Protein AF-A0A624UGA8-F1 (afdb_monomer)

Foldseek 3Di:
DDDDDDDDDDDPPPVPDPPDFDFDPDDDDDDPDPPDQQLFFQEAAPPGRNDHPVCVVVVPLLPDFDPDDDPVCPPPDPVLRVVLRVQVSVQSVCRRNCVVVLVQFWDWTWGPPPPPDGPPIDIDTPDDDDPSRDNHHNGDYDDDDD

Secondary structure (DSSP, 8-state):
---------------PPPPPP-B-------SS-----TTS-SEE-SS-TTSBHHHHHHS-GGG----S--HHHHTS-HHHHHHHHHHHHHHHHTTT--HHHHHHHEEEE-BS--TT----SEEEESS---TT-------EE-----

Structure (mmCIF, N/CA/C/O backbone):
data_AF-A0A624UGA8-F1
#
_entry.id   AF-A0A624UGA8-F1
#
loop_
_atom_site.group_PDB
_atom_site.id
_atom_site.type_symbol
_atom_site.label_atom_id
_atom_site.label_alt_id
_atom_site.label_comp_id
_atom_site.label_asym_id
_atom_site.label_entity_id
_atom_site.label_seq_id
_atom_site.pdbx_PDB_ins_code
_atom_site.Cartn_x
_atom_site.Cartn_y
_atom_site.Cartn_z
_atom_site.occupancy
_atom_site.B_iso_or_equiv
_atom_site.auth_seq_id
_atom_site.auth_comp_id
_atom_site.auth_asym_id
_atom_site.auth_atom_id
_atom_site.pdbx_PDB_model_num
ATOM 1 N N . MET A 1 1 ? 0.143 64.133 20.186 1.00 36.22 1 MET A N 1
ATOM 2 C CA . MET A 1 1 ? 1.197 64.085 19.147 1.00 36.22 1 MET A CA 1
ATOM 3 C C . MET A 1 1 ? 2.533 63.954 19.857 1.00 36.22 1 MET A C 1
ATOM 5 O O . MET A 1 1 ? 2.708 64.745 20.779 1.00 36.22 1 MET A O 1
ATOM 9 N N . PRO A 1 2 ? 3.470 63.070 19.461 1.00 42.94 2 PRO A N 1
ATOM 10 C CA . PRO A 1 2 ? 3.439 61.929 18.516 1.00 42.94 2 PRO A CA 1
ATOM 11 C C . PRO A 1 2 ? 3.823 60.604 19.265 1.00 42.94 2 PRO A C 1
ATOM 13 O O . PRO A 1 2 ? 3.895 60.641 20.485 1.00 42.94 2 PRO A O 1
ATOM 16 N N . VAL A 1 3 ? 4.014 59.388 18.733 1.00 37.44 3 VAL A N 1
ATOM 17 C CA . VAL A 1 3 ? 4.214 58.812 17.391 1.00 37.44 3 VAL A CA 1
ATOM 18 C C . VAL A 1 3 ? 3.601 57.394 17.394 1.00 37.44 3 VAL A C 1
ATOM 20 O O . VAL A 1 3 ? 3.650 56.701 18.410 1.00 37.44 3 VAL A O 1
ATOM 23 N N . SER A 1 4 ? 3.036 56.984 16.261 1.00 44.50 4 SER A N 1
ATOM 24 C CA . SER A 1 4 ? 2.577 55.630 15.940 1.00 44.50 4 SER A CA 1
ATOM 25 C C . SER A 1 4 ? 3.747 54.680 15.674 1.00 44.50 4 SER A C 1
ATOM 27 O O . SER A 1 4 ? 4.668 55.093 14.983 1.00 44.50 4 SER A O 1
ATOM 29 N N . GLU A 1 5 ? 3.646 53.406 16.068 1.00 35.94 5 GLU A N 1
ATOM 30 C CA . GLU A 1 5 ? 4.131 52.287 15.241 1.00 35.94 5 GLU A CA 1
ATOM 31 C C . GLU A 1 5 ? 3.495 50.967 15.703 1.00 35.94 5 GLU A C 1
ATOM 33 O O . GLU A 1 5 ? 3.639 50.544 16.848 1.00 35.94 5 GLU A O 1
ATOM 38 N N . SER A 1 6 ? 2.722 50.343 14.816 1.00 43.53 6 SER A N 1
ATOM 39 C CA . SER A 1 6 ? 2.207 48.983 14.975 1.00 43.53 6 SER A CA 1
ATOM 40 C C . SER A 1 6 ? 3.214 48.013 14.358 1.00 43.53 6 SER A C 1
ATOM 42 O O . SER A 1 6 ? 3.658 48.279 13.241 1.00 43.53 6 SER A O 1
ATOM 44 N N . PRO A 1 7 ? 3.541 46.869 14.981 1.00 36.69 7 PRO A N 1
ATOM 45 C CA . PRO A 1 7 ? 4.283 45.839 14.275 1.00 36.69 7 PRO A CA 1
ATOM 46 C C . PRO A 1 7 ? 3.339 45.104 13.309 1.00 36.69 7 PRO A C 1
ATOM 48 O O . PRO A 1 7 ? 2.439 44.379 13.724 1.00 36.69 7 PRO A O 1
ATOM 51 N N . SER A 1 8 ? 3.547 45.306 12.008 1.00 40.50 8 SER A N 1
ATOM 52 C CA . SER A 1 8 ? 3.511 44.194 11.043 1.00 40.50 8 SER A CA 1
ATOM 53 C C . SER A 1 8 ? 4.856 43.467 11.176 1.00 40.50 8 SER A C 1
ATOM 55 O O . SER A 1 8 ? 5.842 44.152 11.462 1.00 40.50 8 SER A O 1
ATOM 57 N N . PRO A 1 9 ? 4.957 42.135 11.002 1.00 45.69 9 PRO A N 1
ATOM 58 C CA . PRO A 1 9 ? 4.615 41.473 9.737 1.00 45.69 9 PRO A CA 1
ATOM 59 C C . PRO A 1 9 ? 4.094 40.021 9.976 1.00 45.69 9 PRO A C 1
ATOM 61 O O . PRO A 1 9 ? 3.824 39.664 11.114 1.00 45.69 9 PRO A O 1
ATOM 64 N N . GLN A 1 10 ? 3.788 39.129 9.036 1.00 34.94 10 GLN A N 1
ATOM 65 C CA . GLN A 1 10 ? 4.612 38.562 7.972 1.00 34.94 10 GLN A CA 1
ATOM 66 C C . GLN A 1 10 ? 3.769 37.426 7.343 1.00 34.94 10 GLN A C 1
ATOM 68 O O . GLN A 1 10 ? 3.120 36.667 8.060 1.00 34.94 10 GLN A O 1
ATOM 73 N N . ASP A 1 11 ? 3.793 37.352 6.016 1.00 38.44 11 ASP A N 1
ATOM 74 C CA . ASP A 1 11 ? 3.811 36.123 5.221 1.00 38.44 11 ASP A CA 1
ATOM 75 C C . ASP A 1 11 ? 2.675 35.109 5.429 1.00 38.44 11 ASP A C 1
ATOM 77 O O . ASP A 1 11 ? 2.814 34.060 6.054 1.00 38.44 11 ASP A O 1
ATOM 81 N N . SER A 1 12 ? 1.557 35.348 4.742 1.00 42.41 12 SER A N 1
ATOM 82 C CA . SER A 1 12 ? 0.863 34.241 4.084 1.00 42.41 12 SER A CA 1
ATOM 83 C C . SER A 1 12 ? 1.831 33.624 3.070 1.00 42.41 12 SER A C 1
ATOM 85 O O . SER A 1 12 ? 1.913 34.086 1.932 1.00 42.41 12 SER A O 1
ATOM 87 N N . GLU A 1 13 ? 2.603 32.632 3.521 1.00 39.47 13 GLU A N 1
ATOM 88 C CA . GLU A 1 13 ? 3.317 31.688 2.665 1.00 39.47 13 GLU A CA 1
ATOM 89 C C . GLU A 1 13 ? 2.281 31.007 1.768 1.00 39.47 13 GLU A C 1
ATOM 91 O O . GLU A 1 13 ? 1.632 30.025 2.129 1.00 39.47 13 GLU A O 1
ATOM 96 N N . ASP A 1 14 ? 2.094 31.589 0.589 1.00 44.41 14 ASP A N 1
ATOM 97 C CA . ASP A 1 14 ? 1.587 30.892 -0.575 1.00 44.41 14 ASP A CA 1
ATOM 98 C C . ASP A 1 14 ? 2.564 29.740 -0.827 1.00 44.41 14 ASP A C 1
ATOM 100 O O . ASP A 1 14 ? 3.689 29.947 -1.291 1.00 44.41 14 ASP A O 1
ATOM 104 N N . ILE A 1 15 ? 2.188 28.535 -0.389 1.00 41.16 15 ILE A N 1
ATOM 105 C CA . ILE A 1 15 ? 2.955 27.315 -0.629 1.00 41.16 15 ILE A CA 1
ATOM 106 C C . ILE A 1 15 ? 2.895 27.088 -2.136 1.00 41.16 15 ILE A C 1
ATOM 108 O O . ILE A 1 15 ? 1.995 26.421 -2.649 1.00 41.16 15 ILE A O 1
ATOM 112 N N . ALA A 1 16 ? 3.846 27.694 -2.844 1.00 44.44 16 ALA A N 1
ATOM 113 C CA . ALA A 1 16 ? 4.031 27.497 -4.263 1.00 44.44 16 ALA A CA 1
ATOM 114 C C . ALA A 1 16 ? 4.089 25.990 -4.520 1.00 44.44 16 ALA A C 1
ATOM 116 O O . ALA A 1 16 ? 4.889 25.271 -3.909 1.00 44.44 16 ALA A O 1
ATOM 117 N N . ALA A 1 17 ? 3.211 25.513 -5.403 1.00 46.59 17 ALA A N 1
ATOM 118 C CA . ALA A 1 17 ? 3.222 24.127 -5.833 1.00 46.59 17 ALA A CA 1
ATOM 119 C C . ALA A 1 17 ? 4.656 23.760 -6.259 1.00 46.59 17 ALA A C 1
ATOM 121 O O . ALA A 1 17 ? 5.275 24.520 -7.015 1.00 46.59 17 ALA A O 1
ATOM 122 N N . PRO A 1 18 ? 5.217 22.642 -5.763 1.00 53.06 18 PRO A N 1
ATOM 123 C CA . PRO A 1 18 ? 6.570 22.257 -6.122 1.00 53.06 18 PRO A CA 1
ATOM 124 C C . PRO A 1 18 ? 6.681 22.147 -7.649 1.00 53.06 18 PRO A C 1
ATOM 126 O O . PRO A 1 18 ? 5.731 21.701 -8.302 1.00 53.06 18 PRO A O 1
ATOM 129 N N . PRO A 1 19 ? 7.819 22.562 -8.232 1.00 50.31 19 PRO A N 1
ATOM 130 C CA . PRO A 1 19 ? 8.007 22.514 -9.673 1.00 50.31 19 PRO A CA 1
ATOM 131 C C . PRO A 1 19 ? 7.773 21.088 -10.175 1.00 50.31 19 PRO A C 1
ATOM 133 O O . PRO A 1 19 ? 8.237 20.120 -9.566 1.00 50.31 19 PRO A O 1
ATOM 136 N N . ALA A 1 20 ? 7.033 20.969 -11.278 1.00 57.22 20 ALA A N 1
ATOM 137 C CA . ALA A 1 20 ? 6.744 19.686 -11.898 1.00 57.22 20 ALA A CA 1
ATOM 138 C C . ALA A 1 20 ? 8.062 18.964 -12.218 1.00 57.22 20 ALA A C 1
ATOM 140 O O . ALA A 1 20 ? 8.870 19.460 -13.007 1.00 57.22 20 ALA A O 1
ATOM 141 N N . LYS A 1 21 ? 8.284 17.806 -11.583 1.00 58.50 21 LYS A N 1
ATOM 142 C CA . LYS A 1 21 ? 9.441 16.955 -11.875 1.00 58.50 21 LYS A CA 1
ATOM 143 C C . LYS A 1 21 ? 9.351 16.473 -13.315 1.00 58.50 21 LYS A C 1
ATOM 145 O O . LYS A 1 21 ? 8.282 16.047 -13.757 1.00 58.50 21 LYS A O 1
ATOM 150 N N . GLN A 1 22 ? 10.461 16.532 -14.042 1.00 55.06 22 GLN A N 1
ATOM 151 C CA . GLN A 1 22 ? 10.505 15.984 -15.395 1.00 55.06 22 GLN A CA 1
ATOM 152 C C . GLN A 1 22 ? 10.639 14.465 -15.304 1.00 55.06 22 GLN A C 1
ATOM 154 O O . GLN A 1 22 ? 11.699 13.929 -14.990 1.00 55.06 22 GLN A O 1
ATOM 159 N N . ILE A 1 23 ? 9.537 13.772 -15.575 1.00 52.97 23 ILE A N 1
ATOM 160 C CA . ILE A 1 23 ? 9.471 12.314 -15.588 1.00 52.97 23 ILE A CA 1
ATOM 161 C C . ILE A 1 23 ? 9.443 11.871 -17.048 1.00 52.97 23 ILE A C 1
ATOM 163 O O . ILE A 1 23 ? 8.641 12.372 -17.836 1.00 52.97 23 ILE A O 1
ATOM 167 N N . LYS A 1 24 ? 10.298 10.917 -17.419 1.00 48.50 24 LYS A N 1
ATOM 168 C CA . LYS A 1 24 ? 10.109 10.158 -18.656 1.00 48.50 24 LYS A CA 1
ATOM 169 C C . LYS A 1 24 ? 9.293 8.921 -18.312 1.00 48.50 24 LYS A C 1
ATOM 171 O O . LYS A 1 24 ? 9.777 8.055 -17.588 1.00 48.50 24 LYS A O 1
ATOM 176 N N . GLU A 1 25 ? 8.056 8.854 -18.805 1.00 51.03 25 GLU A N 1
ATOM 177 C CA . GLU A 1 25 ? 7.340 7.579 -18.877 1.00 51.03 25 GLU A CA 1
ATOM 178 C C . GLU A 1 25 ? 8.152 6.679 -19.817 1.00 51.03 25 GLU A C 1
ATOM 180 O O . GLU A 1 25 ? 8.323 6.976 -21.001 1.00 51.03 25 GLU A O 1
ATOM 185 N N . GLU A 1 26 ? 8.782 5.646 -19.261 1.00 53.34 26 GLU A N 1
ATOM 186 C CA . GLU A 1 26 ? 9.595 4.729 -20.048 1.00 53.34 26 GLU A CA 1
ATOM 187 C C . GLU A 1 26 ? 8.687 3.801 -20.857 1.00 53.34 26 GLU A C 1
ATOM 189 O O . GLU A 1 26 ? 7.945 2.989 -20.301 1.00 53.34 26 GLU A O 1
ATOM 194 N N . ASP A 1 27 ? 8.804 3.893 -22.184 1.00 45.47 27 ASP A N 1
ATOM 195 C CA . ASP A 1 27 ? 8.568 2.760 -23.076 1.00 45.47 27 ASP A CA 1
ATOM 196 C C . ASP A 1 27 ? 9.345 1.549 -22.554 1.00 45.47 27 ASP A C 1
ATOM 198 O O . ASP A 1 27 ? 10.462 1.696 -22.065 1.00 45.47 27 ASP A O 1
ATOM 202 N N . VAL A 1 28 ? 8.742 0.366 -22.665 1.00 40.47 28 VAL A N 1
ATOM 203 C CA . VAL A 1 28 ? 9.210 -0.945 -22.186 1.00 40.47 28 VAL A CA 1
ATOM 204 C C . VAL A 1 28 ? 10.724 -1.151 -22.396 1.00 40.47 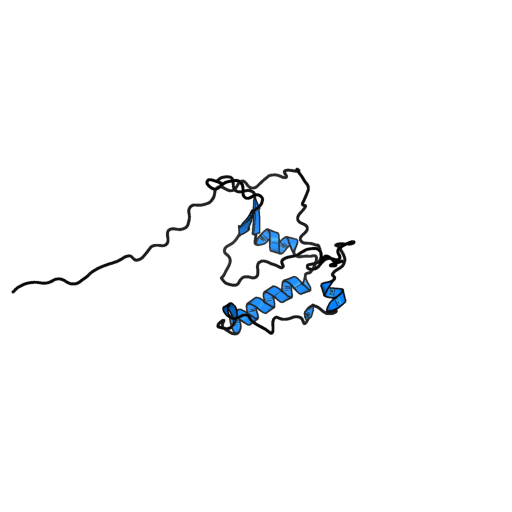28 VAL A C 1
ATOM 206 O O . VAL A 1 28 ? 11.162 -1.716 -23.395 1.00 40.47 28 VAL A O 1
ATOM 209 N N . VAL A 1 29 ? 11.552 -0.712 -21.443 1.00 39.69 29 VAL A N 1
ATOM 210 C CA . VAL A 1 29 ? 13.001 -0.938 -21.449 1.00 39.69 29 VAL A CA 1
ATOM 211 C C . VAL A 1 29 ? 13.293 -2.180 -20.613 1.00 39.69 29 VAL A C 1
ATOM 213 O O . VAL A 1 29 ? 13.240 -2.196 -19.385 1.00 39.69 29 VAL A O 1
ATOM 216 N N . THR A 1 30 ? 13.592 -3.262 -21.323 1.00 42.28 30 THR A N 1
ATOM 217 C CA . THR A 1 30 ? 14.066 -4.541 -20.799 1.00 42.28 30 THR A CA 1
ATOM 218 C C . THR A 1 30 ? 15.565 -4.481 -20.497 1.00 42.28 30 THR A C 1
ATOM 220 O O . THR A 1 30 ? 16.377 -4.762 -21.374 1.00 42.28 30 THR A O 1
ATOM 223 N N . TRP A 1 31 ? 15.942 -4.183 -19.254 1.00 38.44 31 TRP A N 1
ATOM 224 C CA . TRP A 1 31 ? 17.252 -4.550 -18.696 1.00 38.44 31 TRP A CA 1
ATOM 225 C C . TRP A 1 31 ? 17.054 -5.013 -17.247 1.00 38.44 31 TRP A C 1
ATOM 227 O O . TRP A 1 31 ? 16.571 -4.251 -16.418 1.00 38.44 31 TRP A O 1
ATOM 237 N N . GLY A 1 32 ? 17.372 -6.283 -16.959 1.00 39.12 32 GLY A N 1
ATOM 238 C CA . GLY A 1 32 ? 17.264 -6.890 -15.622 1.00 39.12 32 GLY A CA 1
ATOM 239 C C . GLY A 1 32 ? 15.831 -6.926 -15.081 1.00 39.12 32 GLY A C 1
ATOM 240 O O . GLY A 1 32 ? 15.466 -6.133 -14.222 1.00 39.12 32 GLY A O 1
ATOM 241 N N . THR A 1 33 ? 15.017 -7.842 -15.608 1.00 46.19 33 THR A N 1
ATOM 242 C CA . THR A 1 33 ? 13.561 -7.989 -15.434 1.00 46.19 33 THR A CA 1
ATOM 243 C C . THR A 1 33 ? 13.089 -8.163 -13.983 1.00 46.19 33 THR A C 1
ATOM 245 O O . THR A 1 33 ? 12.573 -9.219 -13.618 1.00 46.19 33 THR A O 1
ATOM 248 N N . HIS A 1 34 ? 13.166 -7.127 -13.146 1.00 54.19 34 HIS A N 1
ATOM 249 C CA . HIS A 1 34 ? 12.252 -7.025 -12.010 1.00 54.19 34 HIS A CA 1
ATOM 250 C C . HIS A 1 34 ? 10.881 -6.615 -12.559 1.00 54.19 34 HIS A C 1
ATOM 252 O O . HIS A 1 34 ? 10.497 -5.438 -12.562 1.00 54.19 34 HIS A O 1
ATOM 258 N N . GLN A 1 35 ? 10.191 -7.603 -13.133 1.00 63.78 35 GLN A N 1
ATOM 259 C CA . GLN A 1 35 ? 8.800 -7.471 -13.528 1.00 63.78 35 GLN A CA 1
ATOM 260 C C . GLN A 1 35 ? 7.992 -7.267 -12.253 1.00 63.78 35 GLN A C 1
ATOM 262 O O . GLN A 1 35 ? 7.947 -8.138 -11.386 1.00 63.78 35 GLN A O 1
ATOM 267 N N . ILE A 1 36 ? 7.391 -6.085 -12.130 1.00 73.00 36 ILE A N 1
ATOM 268 C CA . ILE A 1 36 ? 6.433 -5.828 -11.063 1.00 73.00 36 ILE A CA 1
ATOM 269 C C . ILE A 1 36 ? 5.226 -6.706 -11.367 1.00 73.00 36 ILE A C 1
ATOM 271 O O . ILE A 1 36 ? 4.596 -6.554 -12.411 1.00 73.00 36 ILE A O 1
ATOM 275 N N . ASN A 1 37 ? 4.934 -7.640 -10.468 1.00 83.31 37 ASN A N 1
ATOM 276 C CA . ASN A 1 37 ? 3.749 -8.473 -10.550 1.00 83.31 37 ASN A CA 1
ATOM 277 C C . ASN A 1 37 ? 2.863 -8.197 -9.334 1.00 83.31 37 ASN A C 1
ATOM 279 O O . ASN A 1 37 ? 3.002 -8.827 -8.287 1.00 83.31 37 ASN A O 1
ATOM 283 N N . ASN A 1 38 ? 1.929 -7.263 -9.503 1.00 84.50 38 ASN A N 1
ATOM 284 C CA . ASN A 1 38 ? 0.923 -6.913 -8.496 1.00 84.50 38 ASN A CA 1
ATOM 285 C C . ASN A 1 38 ? -0.177 -7.989 -8.349 1.00 84.50 38 ASN A C 1
ATOM 287 O O . ASN A 1 38 ? -1.171 -7.776 -7.655 1.00 84.50 38 ASN A O 1
ATOM 291 N N . ASN A 1 39 ? -0.024 -9.131 -9.029 1.00 90.12 39 ASN A N 1
ATOM 292 C CA . ASN A 1 39 ? -0.928 -10.274 -8.964 1.00 90.12 39 ASN A CA 1
ATOM 293 C C . ASN A 1 39 ? -0.337 -11.460 -8.183 1.00 90.12 39 ASN A C 1
ATOM 295 O O . ASN A 1 39 ? -0.891 -12.557 -8.213 1.00 90.12 39 ASN A O 1
ATOM 299 N N . LEU A 1 40 ? 0.767 -11.255 -7.462 1.00 91.94 40 LEU A N 1
ATOM 300 C CA . LEU A 1 40 ? 1.251 -12.217 -6.475 1.00 91.94 40 LEU A CA 1
ATOM 301 C C . LEU A 1 40 ? 0.606 -11.978 -5.100 1.00 91.94 40 LEU A C 1
ATOM 303 O O . LEU A 1 40 ? 0.112 -10.878 -4.829 1.00 91.94 40 LEU A O 1
ATOM 307 N N . PRO A 1 41 ? 0.636 -12.988 -4.215 1.00 93.19 41 PRO A N 1
ATOM 308 C CA . PRO A 1 41 ? 0.401 -12.797 -2.796 1.00 93.19 41 PRO A CA 1
ATOM 309 C C . PRO A 1 41 ? 1.222 -11.656 -2.186 1.00 93.19 41 PRO A C 1
ATOM 311 O O . PRO A 1 41 ? 2.334 -11.349 -2.625 1.00 93.19 41 PRO A O 1
ATOM 314 N N . ILE A 1 42 ? 0.672 -11.061 -1.132 1.00 92.81 42 ILE A N 1
ATOM 315 C CA . ILE A 1 42 ? 1.290 -10.024 -0.314 1.00 92.81 42 ILE A CA 1
ATOM 316 C C . ILE A 1 42 ? 2.509 -10.603 0.401 1.00 92.81 42 ILE A C 1
ATOM 318 O O . ILE A 1 42 ? 3.621 -10.102 0.242 1.00 92.81 42 ILE A O 1
ATOM 322 N N . LEU A 1 43 ? 2.301 -11.676 1.170 1.00 93.19 43 LEU A N 1
ATOM 323 C CA . LEU A 1 43 ? 3.368 -12.383 1.870 1.00 93.19 43 LEU A CA 1
ATOM 324 C C . LEU A 1 43 ? 3.592 -13.735 1.203 1.00 93.19 43 LEU A C 1
ATOM 326 O O . LEU A 1 43 ? 2.796 -14.660 1.356 1.00 93.19 43 LEU A O 1
ATOM 330 N N . GLN A 1 44 ? 4.668 -13.813 0.436 1.00 93.75 44 GLN A N 1
ATOM 331 C CA . GLN A 1 44 ? 4.954 -14.906 -0.482 1.00 93.75 44 GLN A CA 1
ATOM 332 C C . GLN A 1 44 ? 5.855 -15.942 0.182 1.00 93.75 44 GLN A C 1
ATOM 334 O O . GLN A 1 44 ? 6.764 -15.589 0.940 1.00 93.75 44 GLN A O 1
ATOM 339 N N . HIS A 1 45 ? 5.656 -17.215 -0.144 1.00 93.00 45 HIS A N 1
ATOM 340 C CA . HIS A 1 45 ? 6.587 -18.260 0.269 1.00 93.00 45 HIS A CA 1
ATOM 341 C C . HIS A 1 45 ? 7.944 -18.073 -0.438 1.00 93.00 45 HIS A C 1
ATOM 343 O O . HIS A 1 45 ? 8.011 -17.639 -1.592 1.00 93.00 45 HIS A O 1
ATOM 349 N N . TRP A 1 46 ? 9.048 -18.391 0.247 1.00 92.31 46 TRP A N 1
ATOM 350 C CA . TRP A 1 46 ? 10.401 -18.129 -0.261 1.00 92.31 46 TRP A CA 1
ATOM 351 C C . TRP A 1 46 ? 10.722 -18.897 -1.555 1.00 92.31 46 TRP A C 1
ATOM 353 O O . TRP A 1 46 ? 11.358 -18.349 -2.462 1.00 92.31 46 TRP A O 1
ATOM 363 N N . HIS A 1 47 ? 10.270 -20.155 -1.630 1.00 91.31 47 HIS A N 1
ATOM 364 C C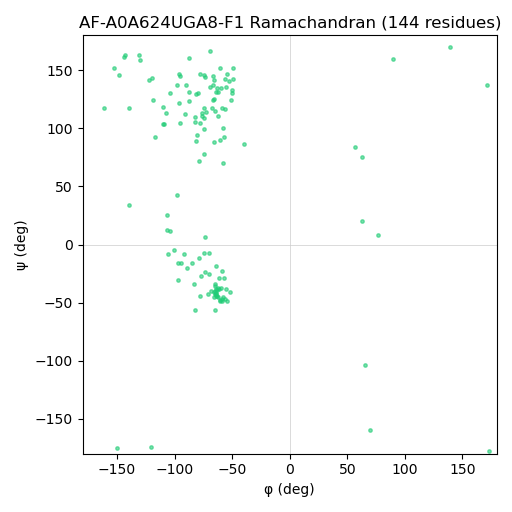A . HIS A 1 47 ? 10.478 -21.046 -2.774 1.00 91.31 47 HIS A CA 1
ATOM 365 C C . HIS A 1 47 ? 9.466 -20.814 -3.908 1.00 91.31 47 HIS A C 1
ATOM 367 O O . HIS A 1 47 ? 9.868 -20.520 -5.032 1.00 91.31 47 HIS A O 1
ATOM 373 N N . ASP A 1 48 ? 8.165 -20.906 -3.613 1.00 92.44 48 ASP A N 1
ATOM 374 C CA . ASP A 1 48 ? 7.082 -20.677 -4.572 1.00 92.44 48 ASP A CA 1
ATOM 375 C C . ASP A 1 48 ? 6.324 -19.375 -4.244 1.00 92.44 48 ASP A C 1
ATOM 377 O O . ASP A 1 48 ? 5.503 -19.351 -3.325 1.00 92.44 48 ASP A O 1
ATOM 381 N N . PRO A 1 49 ? 6.545 -18.282 -4.997 1.00 90.88 49 PRO A N 1
ATOM 382 C CA . PRO A 1 49 ? 5.945 -16.992 -4.687 1.00 90.88 49 PRO A CA 1
ATOM 383 C C . PRO A 1 49 ? 4.433 -16.930 -4.932 1.00 90.88 49 PRO A C 1
ATOM 385 O O . PRO A 1 49 ? 3.819 -15.926 -4.585 1.00 90.88 49 PRO A O 1
ATOM 388 N N . THR A 1 50 ? 3.822 -17.958 -5.531 1.00 93.19 50 THR A N 1
ATOM 389 C CA . THR A 1 50 ? 2.364 -18.016 -5.728 1.00 93.19 50 THR A CA 1
ATOM 390 C C . THR A 1 50 ? 1.607 -18.434 -4.465 1.00 93.19 50 THR A C 1
ATOM 392 O O . THR A 1 50 ? 0.389 -18.270 -4.390 1.00 93.19 50 THR A O 1
ATOM 395 N N . ILE A 1 51 ? 2.322 -18.921 -3.448 1.00 92.25 51 ILE A N 1
ATOM 396 C CA . ILE A 1 51 ? 1.756 -19.341 -2.168 1.00 92.25 51 ILE A CA 1
ATOM 397 C C . ILE A 1 51 ? 1.679 -18.147 -1.207 1.00 92.25 51 ILE A C 1
ATOM 399 O O . ILE A 1 51 ? 2.698 -17.527 -0.893 1.00 92.25 51 ILE A O 1
ATOM 403 N N . SER A 1 52 ? 0.474 -17.859 -0.698 1.00 92.00 52 SER A N 1
ATOM 404 C CA . SER A 1 52 ? 0.245 -16.863 0.360 1.00 92.00 52 SER A CA 1
ATOM 405 C C . SER A 1 52 ? 0.535 -17.464 1.737 1.00 92.00 52 SER A C 1
ATOM 407 O O . SER A 1 52 ? -0.260 -18.239 2.274 1.00 92.00 52 SER A O 1
ATOM 409 N N . VAL A 1 53 ? 1.666 -17.081 2.331 1.00 92.81 53 VAL A N 1
ATOM 410 C CA . VAL A 1 53 ? 2.044 -17.458 3.706 1.00 92.81 53 VAL A CA 1
ATOM 411 C C . VAL A 1 53 ? 1.065 -16.858 4.711 1.00 92.81 53 VAL A C 1
ATOM 413 O O . VAL A 1 53 ? 0.700 -17.496 5.696 1.00 92.81 53 VAL A O 1
ATOM 416 N N . MET A 1 54 ? 0.582 -15.645 4.435 1.00 89.88 54 MET A N 1
ATOM 417 C CA . MET A 1 54 ? -0.431 -14.995 5.262 1.00 89.88 54 MET A CA 1
ATOM 418 C C . MET A 1 54 ? -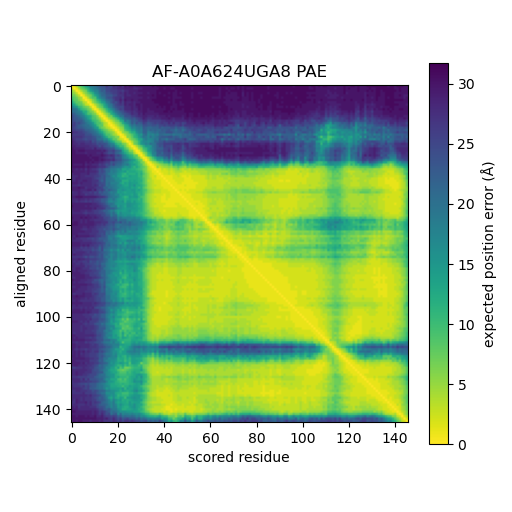1.722 -15.821 5.302 1.00 89.88 54 MET A C 1
ATOM 420 O O . MET A 1 54 ? -2.245 -16.074 6.384 1.00 89.88 54 MET A O 1
ATOM 424 N N . ALA A 1 55 ? -2.218 -16.284 4.150 1.00 89.25 55 ALA A N 1
ATOM 425 C CA . ALA A 1 55 ? -3.424 -17.109 4.105 1.00 89.25 55 ALA A CA 1
ATOM 426 C C . ALA A 1 55 ? -3.233 -18.464 4.808 1.00 89.25 55 ALA A C 1
ATOM 428 O O . ALA A 1 55 ? -4.164 -18.964 5.435 1.00 89.25 55 ALA A O 1
ATOM 429 N N . GLN A 1 56 ? -2.032 -19.049 4.748 1.00 90.19 56 GLN A N 1
ATOM 430 C CA . GLN A 1 56 ? -1.719 -20.280 5.481 1.00 90.19 56 GLN A CA 1
ATOM 431 C C . GLN A 1 56 ? -1.747 -20.080 7.002 1.00 90.19 56 GLN A C 1
ATOM 433 O O . GLN A 1 56 ? -2.253 -20.945 7.714 1.00 90.19 56 GLN A O 1
ATOM 438 N N . ALA A 1 57 ? -1.223 -18.954 7.493 1.00 88.94 57 ALA A N 1
ATOM 439 C CA . ALA A 1 57 ? -1.145 -18.663 8.923 1.00 88.94 57 ALA A CA 1
ATOM 440 C C . ALA A 1 57 ? -2.488 -18.199 9.517 1.00 88.94 57 ALA A C 1
ATOM 442 O O . ALA A 1 57 ? -2.888 -18.660 10.583 1.00 88.94 57 ALA A O 1
ATOM 443 N N . GLU A 1 58 ? -3.189 -17.300 8.824 1.00 86.81 58 GLU A N 1
ATOM 444 C CA . GLU A 1 58 ? -4.391 -16.624 9.337 1.00 86.81 58 GLU A CA 1
ATOM 445 C C . GLU A 1 58 ? -5.700 -17.282 8.865 1.00 86.81 58 GLU A C 1
ATOM 447 O O . GLU A 1 58 ? -6.783 -17.021 9.397 1.00 86.81 58 GLU A O 1
ATOM 452 N N . GLY A 1 59 ? -5.642 -18.130 7.835 1.00 84.38 59 GLY A N 1
ATOM 453 C CA . GLY A 1 59 ? -6.825 -18.699 7.199 1.00 84.38 59 GLY A CA 1
ATOM 454 C C . GLY A 1 59 ? -7.670 -17.624 6.510 1.00 84.38 59 GLY A C 1
ATOM 455 O O . GLY A 1 59 ? -7.345 -17.157 5.420 1.00 84.38 59 GLY A O 1
ATOM 456 N N . ARG A 1 60 ? -8.798 -17.239 7.124 1.00 79.31 60 ARG A N 1
ATOM 457 C CA . ARG A 1 60 ? -9.753 -16.279 6.538 1.00 79.31 60 ARG A CA 1
ATOM 458 C C . ARG A 1 60 ? -9.300 -14.835 6.752 1.00 79.31 60 ARG A C 1
ATOM 460 O O . ARG A 1 60 ? -9.722 -14.166 7.701 1.00 79.31 60 ARG A O 1
ATOM 467 N N . THR A 1 61 ? -8.518 -14.330 5.803 1.00 80.12 61 THR A N 1
ATOM 468 C CA . THR A 1 61 ? -7.970 -12.962 5.808 1.00 80.12 61 THR A CA 1
ATOM 469 C C . THR A 1 61 ? -9.043 -11.867 5.730 1.00 80.12 61 THR A C 1
ATOM 471 O O . THR A 1 61 ? -8.809 -10.732 6.137 1.00 80.12 61 THR A O 1
ATOM 474 N N . GLU A 1 62 ? -10.261 -12.210 5.299 1.00 75.06 62 GLU A N 1
ATOM 475 C CA . GLU A 1 62 ? -11.424 -11.314 5.198 1.00 75.06 62 GLU A CA 1
ATOM 476 C C . GLU A 1 62 ? -11.807 -10.633 6.521 1.00 75.06 62 GLU A C 1
ATOM 478 O O . GLU A 1 62 ? -12.381 -9.541 6.521 1.00 75.06 62 GLU A O 1
ATOM 483 N N . THR A 1 63 ? -11.516 -11.291 7.647 1.00 78.81 63 THR A N 1
ATOM 484 C CA . THR A 1 63 ? -11.849 -10.800 8.994 1.00 78.81 63 THR A CA 1
ATOM 485 C C . THR A 1 63 ? -10.737 -9.976 9.634 1.00 78.81 63 THR A C 1
ATOM 487 O O . THR A 1 63 ? -10.956 -9.354 10.679 1.00 78.81 63 THR A O 1
ATOM 490 N N . LEU A 1 64 ? -9.559 -9.933 9.006 1.00 84.12 64 LEU A N 1
ATOM 491 C CA . LEU A 1 64 ? -8.419 -9.206 9.534 1.00 84.12 64 LEU A CA 1
ATOM 492 C C . LEU A 1 64 ? -8.702 -7.702 9.531 1.00 84.12 64 LEU A C 1
ATOM 494 O O . LEU A 1 64 ? -9.267 -7.120 8.599 1.00 84.12 64 LEU A O 1
ATOM 498 N N . GLN A 1 65 ? -8.315 -7.059 10.625 1.00 85.31 65 GLN A N 1
ATOM 499 C CA . GLN A 1 65 ? -8.431 -5.620 10.792 1.00 85.31 65 GLN A CA 1
ATOM 500 C C . GLN A 1 65 ? -7.363 -5.112 11.751 1.00 85.31 65 GLN A C 1
ATOM 502 O O . GLN A 1 65 ? -6.957 -5.803 12.686 1.00 85.31 65 GLN A O 1
ATOM 507 N N . VAL A 1 66 ? -6.966 -3.858 11.563 1.00 87.56 66 VAL A N 1
ATOM 508 C CA . VAL A 1 66 ? -6.060 -3.181 12.483 1.00 87.56 66 VAL A CA 1
ATOM 509 C C . VAL A 1 66 ? -6.829 -2.826 13.751 1.00 87.56 66 VAL A C 1
ATOM 511 O O . VAL A 1 66 ? -7.691 -1.940 13.763 1.00 87.56 66 VAL A O 1
ATOM 514 N N . THR A 1 67 ? -6.508 -3.532 14.832 1.00 87.19 67 THR A N 1
ATOM 515 C CA . THR A 1 67 ? -7.054 -3.288 16.176 1.00 87.19 67 THR A CA 1
ATOM 516 C C . THR A 1 67 ? -6.117 -2.439 17.029 1.00 87.19 67 THR A C 1
ATOM 518 O O . THR A 1 67 ? -6.580 -1.648 17.851 1.00 87.19 67 THR A O 1
ATOM 521 N N . ARG A 1 68 ? -4.802 -2.543 16.805 1.00 90.56 68 ARG A N 1
ATOM 522 C CA . ARG A 1 68 ? -3.776 -1.805 17.542 1.00 90.56 68 ARG A CA 1
ATOM 523 C C . ARG A 1 68 ? -3.164 -0.715 16.669 1.00 90.56 68 ARG A C 1
ATOM 525 O O . ARG A 1 68 ? -2.463 -1.001 15.706 1.00 90.56 68 ARG A O 1
ATOM 532 N N . TRP A 1 69 ? -3.409 0.536 17.040 1.00 91.50 69 TRP A N 1
ATOM 533 C CA . TRP A 1 69 ? -2.888 1.705 16.338 1.00 91.50 69 TRP A CA 1
ATOM 534 C C . TRP A 1 69 ? -1.635 2.233 17.044 1.00 91.50 69 TRP A C 1
ATOM 536 O O . TRP A 1 69 ? -1.574 2.297 18.274 1.00 91.50 69 TRP A O 1
ATOM 546 N N . GLY A 1 70 ? -0.613 2.586 16.263 1.00 89.88 70 GLY A N 1
ATOM 547 C CA . GLY A 1 70 ? 0.596 3.217 16.790 1.00 89.88 70 GLY A CA 1
ATOM 548 C C . GLY A 1 70 ? 0.333 4.649 17.282 1.00 89.88 70 GLY A C 1
ATOM 549 O O . GLY A 1 70 ? -0.697 5.234 16.934 1.00 89.88 70 GLY A O 1
ATOM 550 N N . PRO A 1 71 ? 1.267 5.257 18.039 1.00 90.38 71 PRO A N 1
ATOM 551 C CA . PRO A 1 71 ? 1.103 6.603 18.599 1.00 90.38 71 PRO A CA 1
ATOM 552 C C . PRO A 1 71 ? 0.701 7.658 17.560 1.00 90.38 71 PRO A C 1
ATOM 554 O O . PRO A 1 71 ? -0.214 8.437 17.809 1.00 90.38 71 PRO A O 1
ATOM 557 N N . LEU A 1 72 ? 1.303 7.603 16.365 1.00 86.25 72 LEU A N 1
ATOM 558 C CA . LEU A 1 72 ? 1.013 8.512 15.248 1.00 86.25 72 LEU A CA 1
ATOM 559 C C . LEU A 1 72 ? -0.439 8.434 14.753 1.00 86.25 72 LEU A C 1
ATOM 561 O O . LEU A 1 72 ? -0.983 9.418 14.266 1.00 86.25 72 LEU A O 1
ATOM 565 N N . PHE A 1 73 ? -1.085 7.277 14.897 1.00 89.06 73 PHE A N 1
ATOM 566 C CA . PHE A 1 73 ? -2.435 7.037 14.388 1.00 89.06 73 PHE A CA 1
ATOM 567 C C . PHE A 1 73 ? -3.493 7.012 15.498 1.00 89.06 73 PHE A C 1
ATOM 569 O O . PHE A 1 73 ? -4.692 6.988 15.216 1.00 89.06 73 PHE A O 1
ATOM 576 N N . ASN A 1 74 ? -3.086 7.035 16.771 1.00 89.75 74 ASN A N 1
ATOM 577 C CA . ASN A 1 74 ? -4.006 6.941 17.902 1.00 89.75 74 ASN A CA 1
ATOM 578 C C . ASN A 1 74 ? -4.968 8.125 17.983 1.00 89.75 74 ASN A C 1
ATOM 580 O O . ASN A 1 74 ? -6.152 7.908 18.244 1.00 89.75 74 ASN A O 1
ATOM 584 N N . ALA A 1 75 ? -4.491 9.332 17.684 1.00 91.00 75 ALA A N 1
ATOM 585 C CA . ALA A 1 75 ? -5.300 10.547 17.694 1.00 91.00 75 ALA A CA 1
ATOM 586 C C . ALA A 1 75 ? -6.265 10.663 16.498 1.00 91.00 75 ALA A C 1
ATOM 588 O O . ALA A 1 75 ? -7.097 11.567 16.475 1.00 91.00 75 ALA A O 1
ATOM 589 N N . LEU A 1 76 ? -6.184 9.766 15.504 1.00 93.44 76 LEU A N 1
ATOM 590 C CA . LEU A 1 76 ? -7.049 9.865 14.331 1.00 93.44 76 LEU A CA 1
ATOM 591 C C . LEU A 1 76 ? -8.528 9.649 14.686 1.00 93.44 76 LEU A C 1
ATOM 593 O O . LEU A 1 76 ? -8.846 8.738 15.465 1.00 93.44 76 LEU A O 1
ATOM 597 N N . PRO A 1 77 ? -9.444 10.407 14.050 1.00 94.62 77 PRO A N 1
ATOM 598 C CA . PRO A 1 77 ? -10.875 10.193 14.191 1.00 94.62 77 PRO A CA 1
ATOM 599 C C . PRO A 1 77 ? -11.272 8.751 13.872 1.00 94.62 77 PRO A C 1
ATOM 601 O O . PRO A 1 77 ? -10.715 8.107 12.977 1.00 94.62 77 PRO A O 1
ATOM 604 N N . ARG A 1 78 ? -12.301 8.252 14.565 1.00 93.44 78 ARG A N 1
ATOM 605 C CA . ARG A 1 78 ? -12.823 6.892 14.353 1.00 93.44 78 ARG A CA 1
ATOM 606 C C . ARG A 1 78 ? -13.217 6.645 12.894 1.00 93.44 78 ARG A C 1
ATOM 608 O O . ARG A 1 78 ? -12.962 5.561 12.379 1.00 93.44 78 ARG A O 1
ATOM 615 N N . GLN A 1 79 ? -13.796 7.644 12.229 1.00 95.06 79 GLN A N 1
ATOM 616 C CA . GLN A 1 79 ? -14.178 7.555 10.819 1.00 95.06 79 GLN A CA 1
ATOM 617 C C . GLN A 1 79 ? -12.958 7.384 9.902 1.00 95.06 79 GLN A C 1
ATOM 619 O O . GLN A 1 79 ? -12.980 6.534 9.017 1.00 95.06 79 GLN A O 1
ATOM 624 N N . THR A 1 80 ? -11.865 8.110 10.159 1.00 95.06 80 THR A N 1
ATOM 625 C CA . THR A 1 80 ? -10.607 7.962 9.412 1.00 95.06 80 THR A CA 1
ATOM 626 C C . THR A 1 80 ? -10.024 6.564 9.590 1.00 95.06 80 THR A C 1
ATOM 628 O O . THR A 1 80 ? -9.685 5.913 8.607 1.00 95.06 80 THR A O 1
ATOM 631 N N . LYS A 1 81 ? -9.988 6.050 10.825 1.00 95.38 81 LYS A N 1
ATOM 632 C CA . LYS A 1 81 ? -9.538 4.675 11.109 1.00 95.38 81 LYS A CA 1
ATOM 633 C C . LYS A 1 81 ? -10.410 3.622 10.424 1.00 95.38 81 LYS A C 1
ATOM 635 O O . LYS A 1 81 ? -9.891 2.619 9.943 1.00 95.38 81 LYS A O 1
ATOM 640 N N . ALA A 1 82 ? -11.725 3.839 10.373 1.00 94.31 82 ALA A N 1
ATOM 641 C CA . ALA A 1 82 ? -12.650 2.950 9.676 1.00 94.31 82 ALA A CA 1
ATOM 642 C C . ALA A 1 82 ? -12.381 2.930 8.164 1.00 94.31 82 ALA A C 1
ATOM 644 O O . ALA A 1 82 ? -12.303 1.844 7.595 1.00 94.31 82 ALA A O 1
ATOM 645 N N . ARG A 1 83 ? -12.155 4.098 7.544 1.00 95.56 83 ARG A N 1
ATOM 646 C CA . ARG A 1 83 ? -11.768 4.201 6.128 1.00 95.56 83 ARG A CA 1
ATOM 647 C C . ARG A 1 83 ? -10.446 3.485 5.844 1.00 95.56 83 ARG A C 1
ATOM 649 O O . ARG A 1 83 ? -10.397 2.653 4.948 1.00 95.56 83 ARG A O 1
ATOM 656 N N . ILE A 1 84 ? -9.408 3.728 6.650 1.00 95.25 84 ILE A N 1
ATOM 657 C CA . ILE A 1 84 ? -8.111 3.040 6.511 1.00 95.25 84 ILE A CA 1
ATOM 658 C C . ILE A 1 84 ? -8.300 1.517 6.592 1.00 95.25 84 ILE A C 1
ATOM 660 O O . ILE A 1 84 ? -7.796 0.786 5.747 1.00 95.25 84 ILE A O 1
ATOM 664 N N . ASN A 1 85 ? -9.068 1.024 7.570 1.00 94.56 85 ASN A N 1
ATOM 665 C CA . ASN A 1 85 ? -9.358 -0.407 7.690 1.00 94.56 85 ASN A CA 1
ATOM 666 C C . ASN A 1 85 ? -10.117 -0.964 6.476 1.00 94.56 85 ASN A C 1
ATOM 668 O O . ASN A 1 85 ? 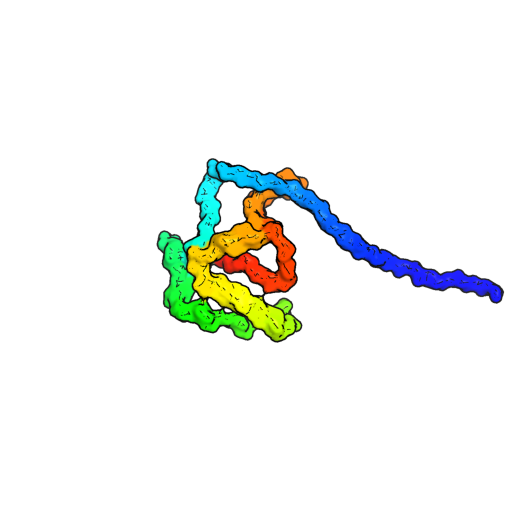-9.850 -2.091 6.071 1.00 94.56 85 ASN A O 1
ATOM 672 N N . GLN A 1 86 ? -11.051 -0.210 5.891 1.00 94.19 86 GLN A N 1
ATOM 673 C CA . GLN A 1 86 ? -11.736 -0.623 4.661 1.00 94.19 86 GLN A CA 1
ATOM 674 C C . GLN A 1 86 ? -10.753 -0.753 3.494 1.00 94.19 86 GLN A C 1
ATOM 676 O O . GLN A 1 86 ? -10.792 -1.751 2.776 1.00 94.19 86 GLN A O 1
ATOM 681 N N . GLU A 1 87 ? -9.845 0.210 3.333 1.00 94.81 87 GLU A N 1
ATOM 682 C CA . GLU A 1 87 ? -8.833 0.165 2.278 1.00 94.81 87 GLU A CA 1
ATOM 683 C C . GLU A 1 87 ? -7.853 -1.004 2.478 1.00 94.81 87 GLU A C 1
ATOM 685 O O . GLU A 1 87 ? -7.582 -1.726 1.521 1.00 94.81 87 GLU A O 1
ATOM 690 N N . ILE A 1 88 ? -7.399 -1.257 3.715 1.00 93.94 88 ILE A N 1
ATOM 691 C CA . ILE A 1 88 ? -6.571 -2.428 4.063 1.00 93.94 88 ILE A CA 1
ATOM 692 C C . ILE A 1 88 ? -7.307 -3.731 3.734 1.00 93.94 88 ILE A C 1
ATOM 694 O O . ILE A 1 88 ? -6.744 -4.600 3.071 1.00 93.94 88 ILE A O 1
ATOM 698 N N . ARG A 1 89 ? -8.574 -3.869 4.147 1.00 93.06 89 ARG A N 1
ATOM 699 C CA . ARG A 1 89 ? -9.370 -5.073 3.858 1.00 93.06 89 ARG A CA 1
ATOM 700 C C . ARG A 1 89 ? -9.517 -5.319 2.368 1.00 93.06 89 ARG A C 1
ATOM 702 O O . ARG A 1 89 ? -9.460 -6.470 1.956 1.00 93.06 89 ARG A O 1
ATOM 709 N N . TRP A 1 90 ? -9.665 -4.267 1.563 1.00 94.12 90 TRP A N 1
ATOM 710 C CA . TRP A 1 90 ? -9.707 -4.431 0.115 1.00 94.12 90 TRP A CA 1
ATOM 711 C C . TRP A 1 90 ? -8.433 -5.109 -0.402 1.00 94.12 90 TRP A C 1
ATOM 713 O O . TRP A 1 90 ? -8.540 -6.052 -1.182 1.00 94.12 90 TRP A O 1
ATOM 723 N N . PHE A 1 91 ? -7.245 -4.695 0.058 1.00 93.44 91 PHE A N 1
ATOM 724 C CA . PHE A 1 91 ? -5.988 -5.331 -0.358 1.00 93.44 91 PHE A CA 1
ATOM 725 C C . PHE A 1 91 ? -5.913 -6.793 0.088 1.00 93.44 91 PHE A C 1
ATOM 727 O O . PHE A 1 91 ? -5.537 -7.646 -0.710 1.00 93.44 91 PHE A O 1
ATOM 734 N N . LEU A 1 92 ? -6.328 -7.095 1.319 1.00 92.06 92 LEU A N 1
ATOM 735 C CA . LEU A 1 92 ? -6.334 -8.467 1.839 1.00 92.06 92 LEU A CA 1
ATOM 736 C C . LEU A 1 92 ? -7.306 -9.383 1.078 1.00 92.06 92 LEU A C 1
ATOM 738 O O . LEU A 1 92 ? -6.978 -10.528 0.796 1.00 92.06 92 LEU A O 1
ATOM 742 N N . GLN A 1 93 ? -8.490 -8.880 0.719 1.00 91.44 93 GLN A N 1
ATOM 743 C CA . GLN A 1 93 ? -9.521 -9.646 0.006 1.00 91.44 93 GLN A CA 1
ATOM 744 C C . GLN A 1 93 ? -9.224 -9.821 -1.487 1.00 91.44 93 GLN A C 1
ATOM 746 O O . GLN A 1 93 ? -9.692 -10.777 -2.098 1.00 91.44 93 GLN A O 1
ATOM 751 N N . ASN A 1 94 ? -8.474 -8.893 -2.083 1.00 92.06 94 ASN A N 1
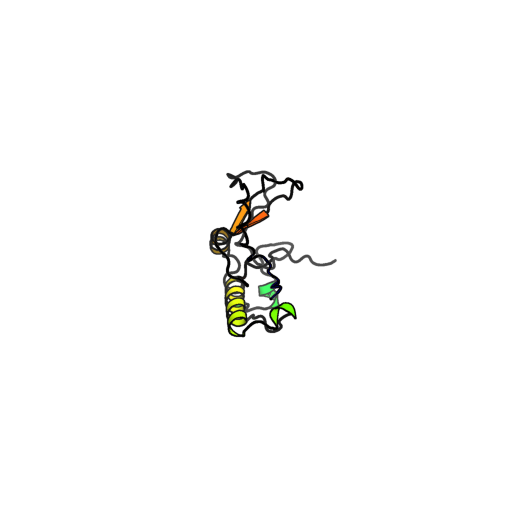ATOM 752 C CA . ASN A 1 94 ? -8.135 -8.906 -3.507 1.00 92.06 94 ASN A CA 1
ATOM 753 C C . ASN A 1 94 ? -6.675 -9.306 -3.739 1.00 92.06 94 ASN A C 1
ATOM 755 O O . ASN A 1 94 ? -6.079 -8.901 -4.735 1.00 92.06 94 ASN A O 1
ATOM 759 N N . GLU A 1 95 ? -6.086 -10.063 -2.810 1.00 90.56 95 GLU A N 1
ATOM 760 C CA . GLU A 1 95 ? -4.741 -10.615 -2.956 1.00 90.56 95 GLU A CA 1
ATOM 761 C C . GLU A 1 95 ? -4.593 -11.322 -4.315 1.00 90.56 95 GLU A C 1
ATOM 763 O O . GLU A 1 95 ? -5.481 -12.047 -4.769 1.00 90.56 95 GLU A O 1
ATOM 768 N N . GLY A 1 96 ? -3.493 -11.034 -5.010 1.00 89.19 96 GLY A N 1
ATOM 769 C CA . GLY A 1 96 ? -3.258 -11.513 -6.368 1.00 89.19 96 GLY A CA 1
ATOM 770 C C . GLY A 1 96 ? -4.030 -10.782 -7.477 1.00 89.19 96 GLY A C 1
ATOM 771 O O . GLY A 1 96 ? -4.012 -11.220 -8.625 1.00 89.19 96 GLY A O 1
ATOM 772 N N . ARG A 1 97 ? -4.723 -9.678 -7.168 1.00 92.31 97 ARG A N 1
ATOM 773 C CA . ARG A 1 97 ? -5.512 -8.889 -8.134 1.00 92.31 97 ARG A CA 1
ATOM 774 C C . ARG A 1 97 ? -5.374 -7.379 -7.910 1.00 92.31 97 ARG A C 1
ATOM 776 O O . ARG A 1 97 ? -6.335 -6.631 -8.096 1.00 92.31 97 ARG A O 1
ATOM 783 N N . HIS A 1 98 ? -4.202 -6.909 -7.480 1.00 92.56 98 HIS A N 1
ATOM 784 C CA . HIS A 1 98 ? -3.997 -5.490 -7.153 1.00 92.56 98 HIS A CA 1
ATOM 785 C C . HIS A 1 98 ? -3.637 -4.629 -8.363 1.00 92.56 98 HIS A C 1
ATOM 787 O O . HIS A 1 98 ? -3.751 -3.408 -8.280 1.00 92.56 98 HIS A O 1
ATOM 793 N N . ASP A 1 99 ? -3.234 -5.241 -9.479 1.00 89.94 99 ASP A N 1
ATOM 794 C CA . ASP A 1 99 ? -2.588 -4.541 -10.592 1.00 89.94 99 ASP A CA 1
ATOM 795 C C . ASP A 1 99 ? -3.385 -3.352 -11.136 1.00 89.94 99 ASP A C 1
ATOM 797 O O . ASP A 1 99 ? -2.856 -2.248 -11.216 1.00 89.94 99 ASP A O 1
ATOM 801 N N . ALA A 1 100 ? -4.678 -3.538 -11.409 1.00 90.56 100 ALA A N 1
ATOM 802 C CA . ALA A 1 100 ? -5.527 -2.470 -11.935 1.00 90.56 100 ALA A CA 1
ATOM 803 C C . ALA A 1 100 ? -5.578 -1.250 -10.999 1.00 90.56 100 ALA A C 1
ATOM 805 O O . ALA A 1 100 ? -5.372 -0.123 -11.440 1.00 90.56 100 ALA A O 1
ATOM 806 N N . ARG A 1 101 ? -5.784 -1.477 -9.694 1.00 91.94 101 ARG A N 1
ATOM 807 C CA . ARG A 1 101 ? -5.861 -0.395 -8.700 1.00 91.94 101 ARG A CA 1
ATOM 808 C C . ARG A 1 101 ? -4.508 0.289 -8.504 1.00 91.94 101 ARG A C 1
ATOM 810 O O . ARG A 1 101 ? -4.452 1.507 -8.361 1.00 91.94 101 ARG A O 1
ATOM 817 N N . MET A 1 102 ? -3.419 -0.481 -8.490 1.00 90.75 102 MET A N 1
ATOM 818 C CA . MET A 1 102 ? -2.069 0.070 -8.356 1.00 90.75 102 MET A CA 1
ATOM 819 C C . MET A 1 102 ? -1.711 0.923 -9.578 1.00 90.75 102 MET A C 1
ATOM 821 O O . MET A 1 102 ? -1.254 2.047 -9.412 1.00 90.75 102 MET A O 1
ATOM 825 N N . ASN A 1 103 ? -1.996 0.446 -10.791 1.00 89.88 103 ASN A N 1
ATOM 826 C CA . ASN A 1 103 ? -1.707 1.177 -12.027 1.00 89.88 103 ASN A CA 1
ATOM 827 C C . ASN A 1 103 ? -2.598 2.410 -12.231 1.00 89.88 103 ASN A C 1
ATOM 829 O O . ASN A 1 103 ? -2.183 3.347 -12.908 1.00 89.88 103 ASN A O 1
ATOM 833 N N . GLU A 1 104 ? -3.796 2.437 -11.643 1.00 90.31 104 GLU A N 1
ATOM 834 C CA . GLU A 1 104 ? -4.642 3.634 -11.592 1.00 90.31 104 GLU A CA 1
ATOM 835 C C . GLU A 1 104 ? -4.066 4.688 -10.631 1.00 90.31 104 GLU A C 1
ATOM 837 O O . GLU A 1 104 ? -4.023 5.876 -10.946 1.00 90.31 104 GLU A O 1
ATOM 842 N N . MET A 1 105 ? -3.585 4.255 -9.464 1.00 91.06 105 MET A N 1
ATOM 843 C CA . MET A 1 105 ? -3.152 5.154 -8.394 1.00 91.06 105 MET A CA 1
ATOM 844 C C . MET A 1 105 ? -1.719 5.666 -8.566 1.00 91.06 105 MET A C 1
ATOM 846 O O . MET A 1 105 ? -1.407 6.791 -8.164 1.00 91.06 105 MET A O 1
ATOM 850 N N . MET A 1 106 ? -0.829 4.849 -9.128 1.00 90.94 106 MET A N 1
ATOM 851 C CA . MET A 1 106 ? 0.604 5.117 -9.157 1.00 90.94 106 MET A CA 1
ATOM 852 C C . MET A 1 106 ? 1.285 4.654 -10.446 1.00 90.94 106 MET A C 1
ATOM 854 O O . MET A 1 106 ? 0.784 3.843 -11.221 1.00 90.94 106 MET A O 1
ATOM 858 N N . SER A 1 107 ? 2.462 5.217 -10.681 1.00 87.44 107 SER A N 1
ATOM 859 C CA . SER A 1 107 ? 3.373 4.863 -11.760 1.00 87.44 107 SER A CA 1
ATOM 860 C C . SER A 1 107 ? 4.768 4.642 -11.197 1.00 87.44 107 SER A C 1
ATOM 862 O O . SER A 1 107 ? 5.101 5.121 -10.113 1.00 87.44 107 SER A O 1
ATOM 864 N N . VAL A 1 108 ? 5.588 3.909 -11.940 1.00 85.25 108 VAL A N 1
ATOM 865 C CA . VAL A 1 108 ? 6.999 3.725 -11.618 1.00 85.25 108 VAL A CA 1
ATOM 866 C C . VAL A 1 108 ? 7.814 4.282 -12.765 1.00 85.25 108 VAL A C 1
ATOM 868 O O . VAL A 1 108 ? 7.634 3.855 -13.902 1.00 85.25 108 VAL A O 1
ATOM 871 N N . ALA A 1 109 ? 8.712 5.209 -12.457 1.00 81.75 109 ALA A N 1
ATOM 872 C CA . ALA A 1 109 ? 9.595 5.831 -13.432 1.00 81.75 109 ALA A CA 1
ATOM 873 C C . ALA A 1 109 ? 10.974 6.091 -12.817 1.00 81.75 109 ALA A C 1
ATOM 875 O O . ALA A 1 109 ? 11.137 6.061 -11.594 1.00 81.75 109 ALA A O 1
ATOM 876 N N . ILE A 1 110 ? 11.971 6.335 -13.662 1.00 81.06 110 ILE A N 1
ATOM 877 C CA . ILE A 1 110 ? 13.295 6.790 -13.233 1.00 81.06 110 ILE A CA 1
ATOM 878 C C . ILE A 1 110 ? 13.318 8.325 -13.361 1.00 81.06 110 ILE A C 1
ATOM 880 O O . ILE A 1 110 ? 13.064 8.832 -14.458 1.00 81.06 110 ILE A O 1
ATOM 884 N N . PRO A 1 111 ? 13.573 9.080 -12.276 1.00 79.88 111 PRO A N 1
ATOM 885 C CA . PRO A 1 111 ? 13.726 10.531 -12.360 1.00 79.88 111 PRO A CA 1
ATOM 886 C C . PRO A 1 111 ? 14.884 10.901 -13.295 1.00 79.88 111 PRO A C 1
ATOM 888 O O . PRO A 1 111 ? 15.962 10.313 -13.221 1.00 79.88 111 PRO A O 1
ATOM 891 N N . LEU A 1 112 ? 14.665 11.874 -14.185 1.00 71.56 112 LEU A N 1
ATOM 892 C CA . LEU A 1 112 ? 15.706 12.378 -15.097 1.00 71.56 112 LEU A CA 1
ATOM 893 C C . LEU A 1 112 ? 16.429 13.614 -14.548 1.00 71.56 112 LEU A C 1
ATOM 895 O O . LEU A 1 112 ? 17.496 13.990 -15.027 1.00 71.56 112 LEU A O 1
ATOM 899 N N . ASP A 1 113 ? 15.842 14.247 -13.541 1.00 68.31 113 ASP A N 1
ATOM 900 C CA . ASP A 1 113 ? 16.282 15.462 -12.875 1.00 68.31 113 ASP A CA 1
ATOM 901 C C . ASP A 1 113 ? 17.042 15.159 -11.572 1.00 68.31 113 ASP A C 1
ATOM 903 O O . ASP A 1 113 ? 16.880 15.837 -10.558 1.00 68.31 113 ASP A O 1
ATOM 907 N N . ASP A 1 114 ? 17.922 14.157 -11.596 1.00 59.19 114 ASP A N 1
ATOM 908 C CA . ASP A 1 114 ? 18.743 13.782 -10.441 1.00 59.19 114 ASP A CA 1
ATOM 909 C C . ASP A 1 114 ? 19.942 14.739 -10.277 1.00 59.19 114 ASP A C 1
ATOM 911 O O . ASP A 1 114 ? 21.103 14.381 -10.483 1.00 59.19 114 ASP A O 1
ATOM 915 N N . ARG A 1 115 ? 19.673 15.981 -9.841 1.00 60.44 115 ARG A N 1
ATOM 916 C CA . ARG A 1 115 ? 20.719 16.894 -9.325 1.00 60.44 115 ARG A CA 1
ATOM 917 C C . ARG A 1 115 ? 21.463 16.303 -8.116 1.00 60.44 115 ARG A C 1
ATOM 919 O O . ARG A 1 115 ? 22.604 16.677 -7.870 1.00 60.44 115 ARG A O 1
ATOM 926 N N . ASP A 1 116 ? 20.829 15.357 -7.422 1.00 65.88 116 ASP A N 1
ATOM 927 C CA . ASP A 1 116 ? 21.322 14.697 -6.208 1.00 65.88 116 ASP A CA 1
ATOM 928 C C . ASP A 1 116 ? 21.847 13.262 -6.454 1.00 65.88 116 ASP A C 1
ATOM 930 O O . ASP A 1 116 ? 22.081 12.522 -5.498 1.00 65.88 116 ASP A O 1
ATOM 934 N N . GLY A 1 117 ? 22.029 12.853 -7.718 1.00 67.00 117 GLY A N 1
ATOM 935 C CA . GLY A 1 117 ? 22.531 11.524 -8.096 1.00 67.00 117 GLY A CA 1
ATOM 936 C C . GLY A 1 117 ? 21.448 10.451 -8.284 1.00 67.00 117 GLY A C 1
ATOM 937 O O . GLY A 1 117 ? 20.336 10.587 -7.786 1.00 67.00 117 GLY A O 1
ATOM 938 N N . TYR A 1 118 ? 21.799 9.387 -9.021 1.00 73.50 118 TYR A N 1
ATOM 939 C CA . TYR A 1 118 ? 20.886 8.332 -9.490 1.00 73.50 118 TYR A CA 1
ATOM 940 C C . TYR A 1 118 ? 20.152 7.611 -8.348 1.00 73.50 118 TYR A C 1
ATOM 942 O O . TYR A 1 118 ? 20.784 6.926 -7.539 1.00 73.50 118 TYR A O 1
ATOM 950 N N . ARG A 1 119 ? 18.815 7.704 -8.321 1.00 73.44 119 ARG A N 1
ATOM 951 C CA . ARG A 1 119 ? 17.965 7.062 -7.289 1.00 73.44 119 ARG A CA 1
ATOM 952 C C . ARG A 1 119 ? 17.290 5.758 -7.725 1.00 73.44 119 ARG A C 1
ATOM 954 O O . ARG A 1 119 ? 16.655 5.094 -6.908 1.00 73.44 119 ARG A O 1
ATOM 961 N N . GLY A 1 120 ? 17.440 5.362 -8.989 1.00 82.50 120 GLY A N 1
ATOM 962 C CA . GLY A 1 120 ? 16.757 4.195 -9.551 1.00 82.50 120 GLY A CA 1
ATOM 963 C C . GLY A 1 120 ? 15.243 4.393 -9.708 1.00 82.50 120 GLY A C 1
ATOM 96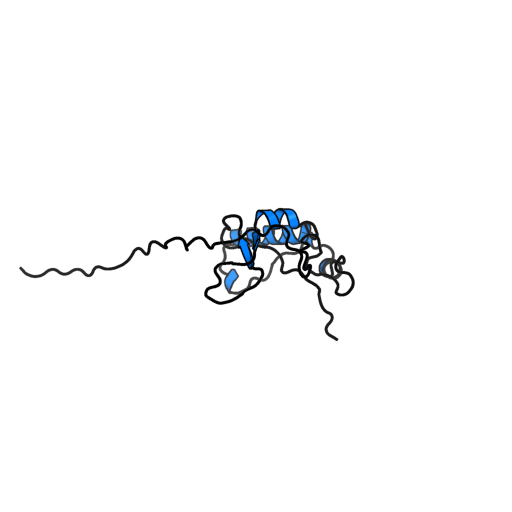4 O O . GLY A 1 120 ? 14.742 5.516 -9.769 1.00 82.50 120 GLY A O 1
ATOM 965 N N . ARG A 1 121 ? 14.498 3.285 -9.810 1.00 80.50 121 ARG A N 1
ATOM 966 C CA . ARG A 1 121 ? 13.040 3.306 -10.016 1.00 80.50 121 ARG A CA 1
ATOM 967 C C . ARG A 1 121 ? 12.329 3.895 -8.798 1.00 80.50 121 ARG A C 1
ATOM 969 O O . ARG A 1 121 ? 12.475 3.393 -7.688 1.00 80.50 121 ARG A O 1
ATOM 976 N N . THR A 1 122 ? 11.516 4.914 -9.036 1.00 84.25 122 THR A N 1
ATOM 977 C CA . THR A 1 122 ? 10.759 5.645 -8.018 1.00 84.25 122 THR A CA 1
ATOM 978 C C . THR A 1 122 ? 9.262 5.533 -8.299 1.00 84.25 122 THR A C 1
ATOM 980 O O . THR A 1 122 ? 8.838 5.513 -9.455 1.00 84.25 122 THR A O 1
ATOM 983 N N . VAL A 1 123 ? 8.459 5.439 -7.237 1.00 87.31 123 VAL A N 1
ATOM 984 C CA . VAL A 1 123 ? 6.993 5.420 -7.319 1.00 87.31 123 VAL A CA 1
ATOM 985 C C . VAL A 1 123 ? 6.463 6.853 -7.292 1.00 87.31 123 VAL A C 1
ATOM 987 O O . VAL A 1 123 ? 6.819 7.632 -6.409 1.00 87.31 123 VAL A O 1
ATOM 990 N N . TYR A 1 124 ? 5.577 7.178 -8.228 1.00 88.62 124 TYR A N 1
ATOM 991 C CA . TYR A 1 124 ? 4.894 8.466 -8.329 1.00 88.62 124 TYR A CA 1
ATOM 992 C C . TYR A 1 124 ? 3.385 8.259 -8.281 1.00 88.62 124 TYR A C 1
ATOM 994 O O . TYR A 1 124 ? 2.870 7.313 -8.875 1.00 88.62 124 TYR A O 1
ATOM 1002 N N . ALA A 1 125 ? 2.661 9.155 -7.616 1.00 92.44 125 ALA A N 1
ATOM 1003 C CA . ALA A 1 125 ? 1.205 9.169 -7.689 1.00 92.44 125 ALA A CA 1
ATOM 1004 C C . ALA A 1 125 ? 0.753 9.612 -9.093 1.00 92.44 125 ALA A C 1
ATOM 1006 O O . ALA A 1 125 ? 1.304 10.564 -9.644 1.00 92.44 125 ALA A O 1
ATOM 1007 N N . ARG A 1 126 ? -0.237 8.925 -9.673 1.00 91.00 126 ARG A N 1
ATOM 1008 C CA . ARG A 1 126 ? -0.898 9.328 -10.932 1.00 91.00 126 ARG A CA 1
ATOM 1009 C C . ARG A 1 126 ? -2.102 10.242 -10.699 1.00 91.00 126 ARG A C 1
ATOM 1011 O O . ARG A 1 126 ? -2.534 10.933 -11.612 1.00 91.00 126 ARG A O 1
ATOM 1018 N N . THR A 1 127 ? -2.637 10.222 -9.484 1.00 90.44 127 THR A N 1
ATOM 1019 C CA . THR A 1 127 ? -3.799 10.995 -9.045 1.00 90.44 127 THR A CA 1
ATOM 1020 C C . THR A 1 127 ? -3.478 11.702 -7.736 1.00 90.44 127 THR A C 1
ATOM 1022 O O . THR A 1 127 ? -2.561 11.298 -7.016 1.00 90.44 127 THR A O 1
ATOM 1025 N N . ASP A 1 128 ? -4.272 12.708 -7.386 1.00 93.88 128 ASP A N 1
ATOM 1026 C CA . ASP A 1 128 ? -4.248 13.281 -6.048 1.00 93.88 128 ASP A CA 1
ATOM 1027 C C . ASP A 1 128 ? -4.643 12.222 -5.015 1.00 93.88 128 ASP A C 1
ATOM 1029 O O . ASP A 1 128 ? -5.643 11.511 -5.161 1.00 93.88 128 ASP A O 1
ATOM 1033 N N . LEU A 1 129 ? -3.842 12.120 -3.957 1.00 93.12 129 LEU A N 1
ATOM 1034 C CA . LEU A 1 129 ? -4.036 11.160 -2.880 1.00 93.12 129 LEU A CA 1
ATOM 1035 C C . LEU A 1 129 ? -4.452 11.905 -1.621 1.00 93.12 129 LEU A C 1
ATOM 1037 O O . LEU A 1 129 ? -3.698 12.712 -1.076 1.00 93.12 129 LEU A O 1
ATOM 1041 N N . ALA A 1 130 ? -5.647 11.601 -1.120 1.00 93.38 130 ALA A N 1
ATOM 1042 C CA . ALA A 1 130 ? -6.084 12.130 0.161 1.00 93.38 130 ALA A CA 1
ATOM 1043 C C . ALA A 1 130 ? -5.140 11.667 1.284 1.00 93.38 130 ALA A C 1
ATOM 1045 O O 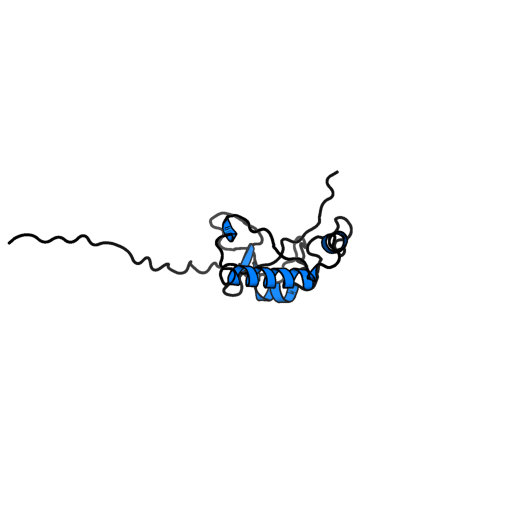. ALA A 1 130 ? -4.577 10.567 1.238 1.00 93.38 130 ALA A O 1
ATOM 1046 N N . ALA A 1 131 ? -5.019 12.465 2.347 1.00 92.88 131 ALA A N 1
ATOM 1047 C CA . ALA A 1 131 ? -4.265 12.064 3.530 1.00 92.88 131 ALA A CA 1
ATOM 1048 C C . ALA A 1 131 ? -4.751 10.701 4.053 1.00 92.88 131 ALA A C 1
ATOM 1050 O O . ALA A 1 131 ? -5.953 10.422 4.079 1.00 92.88 131 ALA A O 1
ATOM 1051 N N . PHE A 1 132 ? -3.814 9.858 4.490 1.00 92.62 132 PHE A N 1
ATOM 1052 C CA . PHE A 1 132 ? -4.075 8.497 4.979 1.00 92.62 132 PHE A CA 1
ATOM 1053 C C . PHE A 1 132 ? -4.670 7.522 3.950 1.00 92.62 132 PHE A C 1
ATOM 1055 O O . PHE A 1 132 ? -5.248 6.512 4.348 1.00 92.62 132 PHE A O 1
ATOM 1062 N N . THR A 1 133 ? -4.541 7.800 2.650 1.00 94.12 133 THR A N 1
ATOM 1063 C CA . THR A 1 133 ? -4.807 6.795 1.609 1.00 94.12 133 THR A CA 1
ATOM 1064 C C . THR A 1 133 ? -3.808 5.647 1.739 1.00 94.12 133 THR A C 1
ATOM 1066 O O . THR A 1 133 ? -2.601 5.867 1.861 1.00 94.12 133 THR A O 1
ATOM 1069 N N . VAL A 1 134 ? -4.306 4.416 1.734 1.00 94.44 134 VAL A N 1
ATOM 1070 C CA . VAL A 1 134 ? -3.497 3.201 1.793 1.00 94.44 134 VAL A CA 1
ATOM 1071 C C . VAL A 1 134 ? -3.004 2.895 0.387 1.00 94.44 134 VAL A C 1
ATOM 1073 O O . VAL A 1 134 ? -3.775 2.497 -0.484 1.00 94.44 134 VAL A O 1
ATOM 1076 N N . LEU A 1 135 ? -1.702 3.078 0.173 1.00 93.06 135 LEU A N 1
ATOM 1077 C CA . LEU A 1 135 ? -1.087 2.910 -1.147 1.00 93.06 135 LEU A CA 1
ATOM 1078 C C . LEU A 1 135 ? -0.959 1.447 -1.569 1.00 93.06 135 LEU A C 1
ATOM 1080 O O . LEU A 1 135 ? -0.878 1.155 -2.753 1.00 93.06 135 LEU A O 1
ATOM 1084 N N . GLY A 1 136 ? -0.943 0.538 -0.603 1.00 91.56 136 GLY A N 1
ATOM 1085 C CA . GLY A 1 136 ? -0.814 -0.887 -0.838 1.00 91.56 136 GLY A CA 1
ATOM 1086 C C . GLY A 1 136 ? 0.101 -1.550 0.182 1.00 91.56 136 GLY A C 1
ATOM 1087 O O . GLY A 1 136 ? 0.745 -0.872 0.989 1.00 91.56 136 GLY A O 1
ATOM 1088 N N . PRO A 1 137 ? 0.128 -2.885 0.186 1.00 90.31 137 PRO A N 1
ATOM 1089 C CA . PRO A 1 137 ? 1.005 -3.648 1.050 1.00 90.31 137 PRO A CA 1
ATOM 1090 C C . PRO A 1 137 ? 2.452 -3.599 0.550 1.00 90.31 137 PRO A C 1
ATOM 1092 O O . PRO A 1 137 ? 2.714 -3.633 -0.654 1.00 90.31 137 PRO A O 1
ATOM 1095 N N . TYR A 1 138 ? 3.404 -3.611 1.483 1.00 88.44 138 TYR A N 1
ATOM 1096 C CA . TYR A 1 138 ? 4.782 -3.951 1.145 1.00 88.44 138 TYR A CA 1
ATOM 1097 C C . TYR A 1 138 ? 4.859 -5.463 0.928 1.00 88.44 138 TYR A C 1
ATOM 1099 O O . TYR A 1 138 ? 4.844 -6.232 1.888 1.00 88.44 138 TYR A O 1
ATOM 1107 N N . SER A 1 139 ? 4.843 -5.870 -0.339 1.00 89.00 139 SER A N 1
ATOM 1108 C CA . SER A 1 139 ? 4.743 -7.278 -0.723 1.00 89.00 139 SER A CA 1
ATOM 1109 C C . SER A 1 139 ? 6.114 -7.876 -0.995 1.00 89.00 139 SER A C 1
ATOM 1111 O O . SER A 1 139 ? 7.004 -7.201 -1.514 1.00 89.00 139 SER A O 1
ATOM 1113 N N . GLY A 1 140 ? 6.282 -9.155 -0.681 1.00 90.94 140 GLY A N 1
ATOM 1114 C CA . GLY A 1 140 ? 7.545 -9.838 -0.912 1.00 90.94 140 GLY A CA 1
ATOM 1115 C C . GLY A 1 140 ? 7.589 -11.239 -0.331 1.00 90.94 140 GLY A C 1
ATOM 1116 O O . GLY A 1 140 ? 6.618 -11.741 0.235 1.00 90.94 140 GLY A O 1
ATOM 1117 N N . ARG A 1 141 ? 8.749 -11.872 -0.488 1.00 92.31 141 ARG A N 1
ATOM 1118 C CA . ARG A 1 141 ? 9.013 -13.205 0.049 1.00 92.31 141 ARG A CA 1
ATOM 1119 C C . ARG A 1 141 ? 9.347 -13.119 1.528 1.00 92.31 141 ARG A C 1
ATOM 1121 O O . ARG A 1 141 ? 10.225 -12.348 1.915 1.00 92.31 141 ARG A O 1
ATOM 1128 N N . LEU A 1 142 ? 8.679 -13.940 2.331 1.00 89.75 142 LEU A N 1
ATOM 1129 C CA . LEU A 1 142 ? 9.102 -14.195 3.697 1.00 89.75 142 LEU A CA 1
ATOM 1130 C C . LEU A 1 142 ? 10.303 -15.138 3.643 1.00 89.75 142 LEU A C 1
ATOM 1132 O O . LEU A 1 142 ? 10.168 -16.272 3.192 1.00 89.75 142 LEU A O 1
ATOM 1136 N N . LEU A 1 143 ? 11.474 -14.647 4.041 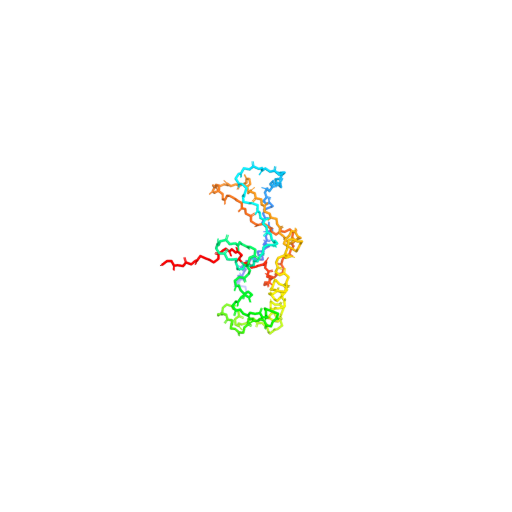1.00 86.38 143 LEU A N 1
ATOM 1137 C CA . LEU A 1 143 ? 12.675 -15.468 4.142 1.00 86.38 143 LEU A CA 1
ATOM 1138 C C . LEU A 1 143 ? 12.638 -16.221 5.471 1.00 86.38 143 LEU A C 1
ATOM 1140 O O . LEU A 1 143 ? 12.452 -15.597 6.517 1.00 86.38 143 LEU A O 1
ATOM 1144 N N . ASP A 1 144 ? 12.838 -17.536 5.423 1.00 74.50 144 ASP A N 1
ATOM 1145 C CA . ASP A 1 144 ? 13.138 -18.297 6.629 1.00 74.50 144 ASP A CA 1
ATOM 1146 C C . ASP A 1 144 ? 14.518 -17.851 7.124 1.00 74.50 144 ASP A C 1
ATOM 1148 O O . ASP A 1 144 ? 15.497 -17.842 6.374 1.00 74.50 144 ASP A O 1
ATOM 1152 N N . SER A 1 145 ? 14.591 -17.412 8.376 1.00 62.94 145 SER A N 1
ATOM 1153 C CA . SER A 1 145 ? 15.866 -17.234 9.061 1.00 62.94 145 SER A CA 1
ATOM 1154 C C . SER A 1 145 ? 16.421 -18.620 9.389 1.00 62.94 145 SER A C 1
ATOM 1156 O O . SER A 1 145 ? 15.792 -19.334 10.172 1.00 62.94 145 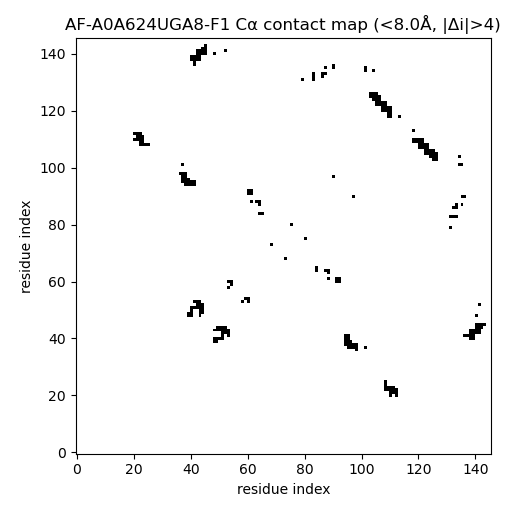SER A O 1
ATOM 1158 N N . GLU A 1 146 ? 17.545 -18.990 8.766 1.00 48.19 146 GLU A N 1
ATOM 1159 C CA . GLU A 1 146 ? 18.354 -20.162 9.149 1.00 48.19 146 GLU A CA 1
ATOM 1160 C C . GLU A 1 146 ? 18.808 -20.103 10.615 1.00 48.19 146 GLU A C 1
ATOM 1162 O O . GLU A 1 146 ? 19.107 -18.988 11.111 1.00 48.19 146 GLU A O 1
#

Mean predicted aligned error: 12.39 Å

Radius of gyration: 22.46 Å; Cα contacts (8 Å, |Δi|>4): 139; chains: 1; bounding box: 37×85×42 Å

Solvent-accessible surface area (backbone atoms only — not comparable to full-atom values): 9628 Å² total; per-residue (Å²): 139,88,82,90,85,80,88,78,88,80,78,88,75,74,78,70,76,75,79,83,76,63,67,54,84,71,72,93,77,89,71,82,84,79,70,84,61,49,50,38,32,50,40,8,32,68,87,51,49,81,41,41,48,54,46,72,75,63,52,68,52,79,75,58,70,86,83,80,68,55,81,92,51,58,82,54,54,69,67,58,54,50,50,42,43,52,51,52,38,50,53,56,68,36,58,37,61,39,44,69,62,45,60,61,46,32,46,76,35,47,71,72,72,50,89,86,52,92,78,57,77,41,81,41,72,68,51,91,75,62,87,78,63,77,89,69,80,93,57,44,62,52,72,82,82,129

Organism: Salmonella enterica (NCBI:txid28901)

pLDDT: mean 77.37, std 19.86, range [34.94, 95.56]

Sequence (146 aa):
MPVSESPSPQDSEDIAAPPAKQIKEEDVVTWGTHQINNNLPILQHWHDPTISVMAQAEGRTETLQVTRWGPLFNALPRQTKARINQEIRWFLQNEGRHDARMNEMMSVAIPLDDRDGYRGRTVYARTDLAAFTVLGPYSGRLLDSE